Protein AF-A0A2H5YGM0-F1 (afdb_monomer)

pLDDT: mean 73.91, std 7.1, range [46.25, 81.31]

Secondary structure (DSSP, 8-state):
-------HHHHHHHHHHHHHHHHHHHHHHHHHHHHHHTT-HHHHHHHHHHHHHHHHHHHHHHHHHHHHTT-

Structure (mmCIF, N/CA/C/O backbone):
data_AF-A0A2H5YGM0-F1
#
_entry.id   AF-A0A2H5YGM0-F1
#
loop_
_atom_site.group_PDB
_atom_site.id
_atom_site.type_symbol
_atom_site.label_atom_id
_atom_site.label_alt_id
_atom_site.label_comp_id
_atom_site.label_asym_id
_atom_site.label_entity_id
_atom_site.label_seq_id
_atom_site.pdbx_PDB_ins_code
_atom_site.Cartn_x
_atom_site.Cartn_y
_atom_site.Cartn_z
_atom_site.occupancy
_atom_site.B_iso_or_equiv
_atom_site.auth_seq_id
_atom_site.auth_comp_id
_atom_site.auth_asym_id
_atom_site.auth_atom_id
_atom_site.pdbx_PDB_model_num
ATOM 1 N N . MET A 1 1 ? 29.393 -6.742 -18.892 1.00 46.25 1 MET A N 1
ATOM 2 C CA . MET A 1 1 ? 27.961 -6.878 -18.543 1.00 46.25 1 MET A CA 1
ATOM 3 C C . MET A 1 1 ? 27.353 -5.485 -18.413 1.00 46.25 1 MET A C 1
ATOM 5 O O . MET A 1 1 ? 27.392 -4.926 -17.330 1.00 46.25 1 MET A O 1
ATOM 9 N N . THR A 1 2 ? 26.833 -4.883 -19.482 1.00 49.44 2 THR A N 1
ATOM 10 C CA . THR A 1 2 ? 26.083 -3.616 -19.369 1.00 49.44 2 THR A CA 1
ATOM 11 C C . THR A 1 2 ? 24.911 -3.680 -20.338 1.00 49.44 2 THR A C 1
ATOM 13 O O . THR A 1 2 ? 25.072 -3.437 -21.531 1.00 49.44 2 THR A O 1
ATOM 16 N N . GLY A 1 3 ? 23.756 -4.122 -19.832 1.00 54.09 3 GLY A N 1
ATOM 17 C CA . GLY A 1 3 ? 22.499 -4.101 -20.580 1.00 54.09 3 GLY A CA 1
ATOM 18 C C . GLY A 1 3 ? 22.103 -2.672 -20.977 1.00 54.09 3 GLY A C 1
ATOM 19 O O . GLY A 1 3 ? 22.705 -1.717 -20.478 1.00 54.09 3 GLY A O 1
ATOM 20 N N . PRO A 1 4 ? 21.115 -2.513 -21.875 1.00 62.12 4 PRO A N 1
ATOM 21 C CA . PRO A 1 4 ? 20.700 -1.210 -22.388 1.00 62.12 4 PRO A CA 1
ATOM 22 C C . PRO A 1 4 ? 20.408 -0.249 -21.230 1.00 62.12 4 PRO A C 1
ATOM 24 O O . PRO A 1 4 ? 19.609 -0.547 -20.342 1.00 62.12 4 PRO A O 1
ATOM 27 N N . VAL A 1 5 ? 21.116 0.883 -21.215 1.00 70.31 5 VAL A N 1
ATOM 28 C CA . VAL A 1 5 ? 20.994 1.911 -20.177 1.00 70.31 5 VAL A CA 1
ATOM 29 C C . VAL A 1 5 ? 19.608 2.537 -20.296 1.00 70.31 5 VAL A C 1
ATOM 31 O O . VAL A 1 5 ? 19.2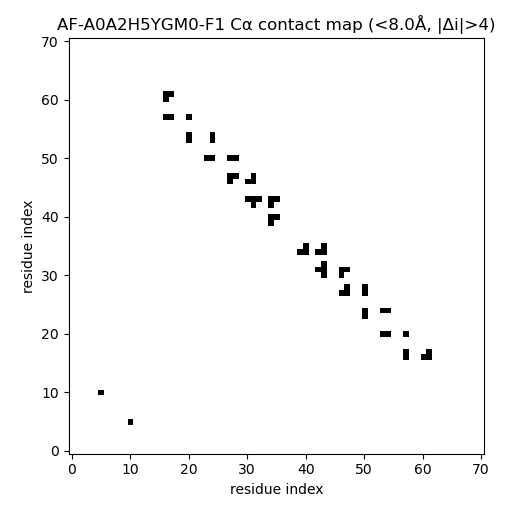92 3.204 -21.276 1.00 70.31 5 VAL A O 1
ATOM 34 N N . GLU A 1 6 ? 18.762 2.275 -19.305 1.00 69.69 6 GLU A N 1
ATOM 35 C CA . GLU A 1 6 ? 17.379 2.744 -19.280 1.00 69.69 6 GLU A CA 1
ATOM 36 C C . GLU A 1 6 ? 17.323 4.285 -19.231 1.00 69.69 6 GLU A C 1
ATOM 38 O O . GLU A 1 6 ? 18.094 4.889 -18.470 1.00 69.69 6 GLU A O 1
ATOM 43 N N . PRO A 1 7 ? 16.433 4.946 -20.003 1.00 79.69 7 PRO A N 1
ATOM 44 C CA . PRO A 1 7 ? 16.405 6.402 -20.080 1.00 79.69 7 PRO A CA 1
ATOM 45 C C . PRO A 1 7 ? 16.217 7.040 -18.692 1.00 79.69 7 PRO A C 1
ATOM 47 O O . PRO A 1 7 ? 15.424 6.539 -17.883 1.00 79.69 7 PRO A O 1
ATOM 50 N N . PRO A 1 8 ? 16.885 8.171 -18.395 1.00 76.94 8 PRO A N 1
ATOM 51 C CA . PRO A 1 8 ? 16.790 8.822 -17.088 1.00 76.94 8 PRO A CA 1
ATOM 52 C C . PRO A 1 8 ? 15.351 9.233 -16.740 1.00 76.94 8 PRO A C 1
ATOM 54 O O . PRO A 1 8 ? 14.961 9.157 -15.576 1.00 76.94 8 PRO A O 1
ATOM 57 N N . SER A 1 9 ? 14.537 9.575 -17.743 1.00 78.94 9 SER A N 1
ATOM 58 C CA . SER A 1 9 ? 13.105 9.867 -17.601 1.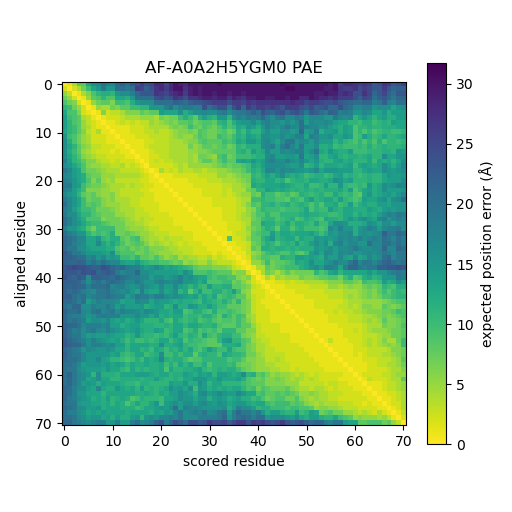00 78.94 9 SER A CA 1
ATOM 59 C C . SER A 1 9 ? 12.294 8.666 -17.103 1.00 78.94 9 SER A C 1
ATOM 61 O O . SER A 1 9 ? 11.452 8.819 -16.221 1.00 78.94 9 SER A O 1
ATOM 63 N N . VAL A 1 10 ? 12.583 7.458 -17.594 1.00 78.00 10 VAL A N 1
ATOM 64 C CA . VAL A 1 10 ? 11.919 6.212 -17.174 1.00 78.00 10 VAL A CA 1
ATOM 65 C C . VAL A 1 10 ? 12.314 5.845 -15.743 1.00 78.00 10 VAL A C 1
ATOM 67 O O . VAL A 1 10 ? 11.466 5.439 -14.945 1.00 78.00 10 VAL A O 1
ATOM 70 N N . ARG A 1 11 ? 13.585 6.060 -15.372 1.00 76.38 11 ARG A N 1
ATOM 71 C CA . ARG A 1 11 ? 14.046 5.916 -13.981 1.00 76.38 11 ARG A CA 1
ATOM 72 C C . ARG A 1 11 ? 13.343 6.889 -13.041 1.00 76.38 11 ARG A C 1
ATOM 74 O O . ARG A 1 11 ? 12.911 6.456 -11.975 1.00 76.38 11 ARG A O 1
ATOM 81 N N . LEU A 1 12 ? 13.218 8.162 -13.425 1.00 80.88 12 LEU A N 1
ATOM 82 C CA . LEU A 1 12 ? 12.535 9.179 -12.622 1.00 80.88 12 LEU A CA 1
ATOM 83 C C . LEU A 1 12 ? 11.051 8.848 -12.455 1.00 80.88 12 LEU A C 1
ATOM 85 O O . LEU A 1 12 ? 10.548 8.854 -11.337 1.00 80.88 12 LEU A O 1
ATOM 89 N N . LEU A 1 13 ? 10.376 8.485 -13.548 1.00 79.81 13 LEU A N 1
ATOM 90 C CA . LEU A 1 13 ? 8.968 8.096 -13.544 1.00 79.81 13 LEU A CA 1
ATOM 91 C C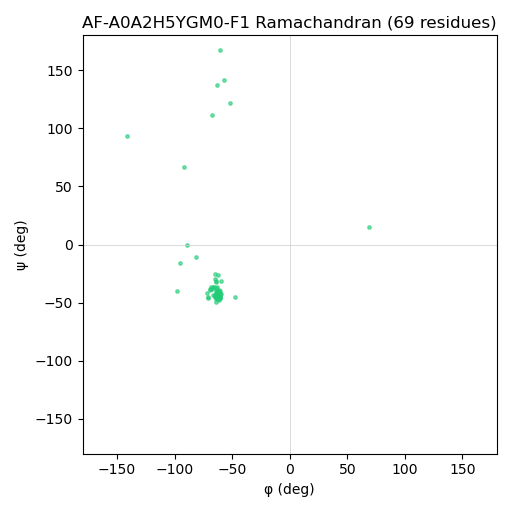 . LEU A 1 13 ? 8.727 6.879 -12.643 1.00 79.81 13 LEU A C 1
ATOM 93 O O . LEU A 1 13 ? 7.784 6.870 -11.856 1.00 79.81 13 LEU A O 1
ATOM 97 N N . ARG A 1 14 ? 9.611 5.876 -12.693 1.00 76.94 14 ARG A N 1
ATOM 98 C CA . ARG A 1 14 ? 9.553 4.705 -11.810 1.00 76.94 14 ARG A CA 1
ATOM 99 C C . ARG A 1 14 ? 9.786 5.072 -10.344 1.00 76.94 14 ARG A C 1
ATOM 101 O O . ARG A 1 14 ? 9.073 4.571 -9.481 1.00 76.94 14 ARG A O 1
ATOM 108 N N . LEU A 1 15 ? 10.764 5.932 -10.059 1.00 79.12 15 LEU A N 1
ATOM 109 C CA . LEU A 1 15 ? 11.022 6.442 -8.708 1.00 79.12 15 LEU A CA 1
ATOM 110 C C . LEU A 1 15 ? 9.825 7.218 -8.161 1.00 79.12 15 LEU A C 1
ATOM 112 O O . LEU A 1 15 ? 9.483 7.049 -6.999 1.00 79.12 15 LEU A O 1
ATOM 116 N N . TRP A 1 16 ? 9.158 8.008 -8.996 1.00 78.88 16 TRP A N 1
ATOM 117 C CA . TRP A 1 16 ? 7.984 8.781 -8.606 1.00 78.88 16 TRP A CA 1
ATOM 118 C C . TRP A 1 16 ? 6.767 7.881 -8.360 1.00 78.88 16 TRP A C 1
ATOM 120 O O . TRP A 1 16 ? 6.125 7.969 -7.314 1.00 78.88 16 TRP A O 1
ATOM 130 N N . LEU A 1 17 ? 6.515 6.935 -9.273 1.00 74.12 17 LEU A N 1
ATOM 131 C CA . LEU A 1 17 ? 5.427 5.957 -9.173 1.00 74.12 17 LEU A CA 1
ATOM 132 C C . LEU A 1 17 ? 5.577 4.987 -8.000 1.00 74.12 17 LEU A C 1
ATOM 134 O O . LEU A 1 17 ? 4.579 4.442 -7.552 1.00 74.12 17 LEU A O 1
ATOM 138 N N . VAL A 1 18 ? 6.793 4.738 -7.513 1.00 76.50 18 VAL A N 1
ATOM 139 C CA . VAL A 1 18 ? 7.023 3.864 -6.351 1.00 76.50 18 VAL A CA 1
ATOM 140 C C . VAL A 1 18 ? 7.184 4.674 -5.067 1.00 76.50 18 VAL A C 1
ATOM 142 O O . VAL A 1 18 ? 6.647 4.288 -4.033 1.00 76.50 18 VAL A O 1
ATOM 145 N N . GLY A 1 19 ? 7.883 5.806 -5.123 1.00 76.62 19 GLY A N 1
ATOM 146 C CA . GLY A 1 19 ? 8.195 6.635 -3.963 1.00 76.62 19 GLY A CA 1
ATOM 147 C C . GLY A 1 19 ? 6.965 7.290 -3.345 1.00 76.62 19 GLY A C 1
ATOM 148 O O . GLY A 1 19 ? 6.807 7.242 -2.127 1.00 76.62 19 GLY A O 1
ATOM 149 N N . VAL A 1 20 ? 6.061 7.840 -4.166 1.00 79.56 20 VAL A N 1
ATOM 150 C CA . VAL A 1 20 ? 4.847 8.508 -3.665 1.00 79.56 20 VAL A CA 1
ATOM 151 C C . VAL A 1 20 ? 3.914 7.523 -2.942 1.00 79.56 20 VAL A C 1
ATOM 153 O O . VAL A 1 20 ? 3.561 7.796 -1.794 1.00 79.56 20 VAL A O 1
ATOM 156 N N . PRO A 1 21 ? 3.563 6.348 -3.506 1.00 75.81 21 PRO A N 1
ATOM 157 C CA . PRO A 1 21 ? 2.742 5.374 -2.788 1.00 75.81 21 PRO A CA 1
ATOM 158 C C . PRO A 1 21 ? 3.402 4.831 -1.524 1.00 75.81 21 PRO A C 1
ATOM 160 O O . PRO A 1 21 ? 2.717 4.615 -0.528 1.00 75.81 21 PRO A O 1
ATOM 163 N N . LEU A 1 22 ? 4.724 4.627 -1.544 1.00 76.25 22 LEU A N 1
ATOM 164 C CA . LEU A 1 22 ? 5.455 4.141 -0.376 1.00 76.25 22 LEU A CA 1
ATOM 165 C C . LEU A 1 22 ? 5.411 5.165 0.767 1.00 76.25 22 LEU A C 1
ATOM 167 O O . LEU A 1 22 ? 5.124 4.799 1.904 1.00 76.25 22 LEU A O 1
ATOM 171 N N . ALA A 1 23 ? 5.621 6.450 0.465 1.00 77.56 23 ALA A N 1
ATOM 172 C CA . ALA A 1 23 ? 5.486 7.529 1.442 1.00 77.56 23 ALA A CA 1
ATOM 173 C C . ALA A 1 23 ? 4.057 7.608 2.007 1.00 77.56 23 ALA A C 1
ATOM 175 O O . ALA A 1 23 ? 3.872 7.768 3.214 1.00 77.56 23 ALA A O 1
ATOM 176 N N . MET A 1 24 ? 3.045 7.424 1.154 1.00 78.50 24 MET A N 1
ATOM 177 C CA . MET A 1 24 ? 1.639 7.422 1.563 1.00 78.50 24 MET A CA 1
ATOM 178 C C . MET A 1 24 ? 1.299 6.223 2.462 1.00 78.50 24 MET A C 1
ATOM 180 O O . MET A 1 24 ? 0.569 6.379 3.439 1.00 78.50 24 MET A O 1
ATOM 184 N N . LEU A 1 25 ? 1.886 5.050 2.197 1.00 75.56 25 LEU A N 1
ATOM 185 C CA . LEU A 1 25 ? 1.774 3.867 3.053 1.00 75.56 25 LEU A CA 1
ATOM 186 C C . LEU A 1 25 ? 2.393 4.116 4.436 1.00 75.56 25 LEU A C 1
ATOM 188 O O . LEU A 1 25 ? 1.775 3.804 5.450 1.00 75.56 25 LEU A O 1
ATOM 192 N N . VAL A 1 26 ? 3.590 4.711 4.484 1.00 79.81 26 VAL A N 1
ATOM 193 C CA . VAL A 1 26 ? 4.268 5.054 5.745 1.00 79.81 26 VAL A CA 1
ATOM 194 C C . VAL A 1 26 ? 3.435 6.047 6.558 1.00 79.81 26 VAL A C 1
ATOM 196 O O . VAL A 1 26 ? 3.234 5.840 7.754 1.00 79.81 26 VAL A O 1
ATOM 199 N N . ALA A 1 27 ? 2.888 7.083 5.916 1.00 78.25 27 ALA A N 1
ATOM 200 C CA . ALA A 1 27 ? 2.000 8.038 6.574 1.00 78.25 27 ALA A CA 1
ATOM 201 C C . ALA A 1 27 ? 0.722 7.367 7.104 1.00 78.25 27 ALA A C 1
ATOM 203 O O . ALA A 1 27 ? 0.322 7.615 8.242 1.00 78.25 27 ALA A O 1
ATOM 204 N N . ALA A 1 28 ? 0.107 6.475 6.322 1.00 77.00 28 ALA A N 1
ATOM 205 C CA . ALA A 1 28 ? -1.082 5.741 6.746 1.00 77.00 28 ALA A CA 1
ATOM 206 C C . ALA A 1 28 ? -0.804 4.821 7.945 1.00 77.00 28 ALA A C 1
ATOM 208 O O . ALA A 1 28 ? -1.606 4.775 8.876 1.00 77.00 28 ALA A O 1
ATOM 209 N N . LEU A 1 29 ? 0.345 4.137 7.968 1.00 76.50 29 LEU A N 1
ATOM 210 C CA . LEU A 1 29 ? 0.773 3.316 9.105 1.00 76.50 29 LEU A CA 1
ATOM 211 C C . LEU A 1 29 ? 1.019 4.161 10.361 1.00 76.50 29 LEU A C 1
ATOM 213 O O . LEU A 1 29 ? 0.585 3.777 11.447 1.00 76.50 29 LEU A O 1
ATOM 217 N N . ALA A 1 30 ? 1.651 5.330 10.221 1.00 75.06 30 ALA A N 1
ATOM 218 C CA . ALA A 1 30 ? 1.850 6.260 11.331 1.00 75.06 30 ALA A CA 1
ATOM 219 C C . ALA A 1 30 ? 0.509 6.752 11.909 1.00 75.06 30 ALA A C 1
ATOM 221 O O . ALA A 1 30 ? 0.316 6.753 13.126 1.00 75.06 30 ALA A O 1
ATOM 222 N N . PHE A 1 31 ? -0.450 7.096 11.044 1.00 71.00 31 PHE A N 1
ATOM 223 C CA . PHE A 1 31 ? -1.798 7.494 11.455 1.00 71.00 31 PHE A CA 1
ATOM 224 C C . PHE A 1 31 ? -2.597 6.347 12.082 1.00 71.00 31 PHE A C 1
ATOM 226 O O . PHE A 1 31 ? -3.302 6.565 13.065 1.00 71.00 31 PHE A O 1
ATOM 233 N N . ALA A 1 32 ? -2.469 5.123 11.566 1.00 68.75 32 ALA A N 1
ATOM 234 C CA . ALA A 1 32 ? -3.085 3.943 12.164 1.00 68.75 32 ALA A CA 1
ATOM 235 C C . ALA A 1 32 ? -2.530 3.676 13.575 1.00 68.75 32 ALA A C 1
ATOM 237 O O . ALA A 1 32 ? -3.307 3.436 14.496 1.00 68.75 32 ALA A O 1
ATOM 238 N N . GLY A 1 33 ? -1.213 3.805 13.776 1.00 70.75 33 GLY A N 1
ATOM 239 C CA . GLY A 1 33 ? -0.586 3.698 15.099 1.00 70.75 33 GLY A CA 1
ATOM 240 C C . GLY A 1 33 ? -1.061 4.780 16.076 1.00 70.75 33 GLY A C 1
ATOM 241 O O . GLY A 1 33 ? -1.398 4.481 17.221 1.00 70.75 33 GLY A O 1
ATOM 242 N N . ALA A 1 34 ? -1.177 6.027 15.614 1.00 69.69 34 ALA A N 1
ATOM 243 C CA . ALA A 1 34 ? -1.734 7.116 16.417 1.00 69.69 34 ALA A CA 1
ATOM 244 C C . ALA A 1 34 ? -3.216 6.882 16.779 1.00 69.69 34 ALA A C 1
ATOM 246 O O . ALA A 1 34 ? -3.636 7.166 17.901 1.00 69.69 34 ALA A O 1
ATOM 247 N N . ALA A 1 35 ? -4.008 6.320 15.859 1.00 66.81 35 ALA A N 1
ATOM 248 C CA . ALA A 1 35 ? -5.403 5.953 16.107 1.00 66.81 35 ALA A CA 1
ATOM 249 C C . ALA A 1 35 ? -5.536 4.788 17.105 1.00 66.81 35 ALA A C 1
ATOM 251 O O . ALA A 1 35 ? -6.443 4.810 17.943 1.00 66.81 35 ALA A O 1
ATOM 252 N N . ALA A 1 36 ? -4.617 3.815 17.059 1.00 65.62 36 ALA A N 1
ATOM 253 C CA . ALA A 1 36 ? -4.522 2.729 18.035 1.00 65.62 36 ALA A CA 1
ATOM 254 C C . ALA A 1 36 ? -4.280 3.274 19.449 1.00 65.62 36 ALA A C 1
ATOM 256 O O . ALA A 1 36 ? -4.980 2.895 20.385 1.00 65.62 36 ALA A O 1
ATOM 257 N N . ALA A 1 37 ? -3.350 4.227 19.589 1.00 73.38 37 ALA A N 1
ATOM 258 C CA . ALA A 1 37 ? -3.044 4.878 20.864 1.00 73.38 37 ALA A CA 1
ATOM 259 C C . ALA A 1 37 ? -4.238 5.661 21.445 1.00 73.38 37 ALA A C 1
ATOM 261 O O . ALA A 1 37 ? -4.350 5.809 22.658 1.00 73.38 37 ALA A O 1
ATOM 262 N N . GLN A 1 38 ? -5.155 6.132 20.593 1.00 75.75 38 GLN A N 1
ATOM 263 C CA . GLN A 1 38 ? -6.390 6.813 21.002 1.00 75.75 38 GLN A CA 1
ATOM 264 C C . GLN A 1 38 ? -7.577 5.859 21.236 1.00 75.75 38 GLN A C 1
ATOM 266 O O . GLN A 1 38 ? -8.669 6.327 21.555 1.00 75.75 38 GLN A O 1
ATOM 271 N N . GLY A 1 39 ? -7.411 4.542 21.043 1.00 72.69 39 GLY A N 1
ATOM 272 C CA . GLY A 1 39 ? -8.488 3.554 21.195 1.00 72.6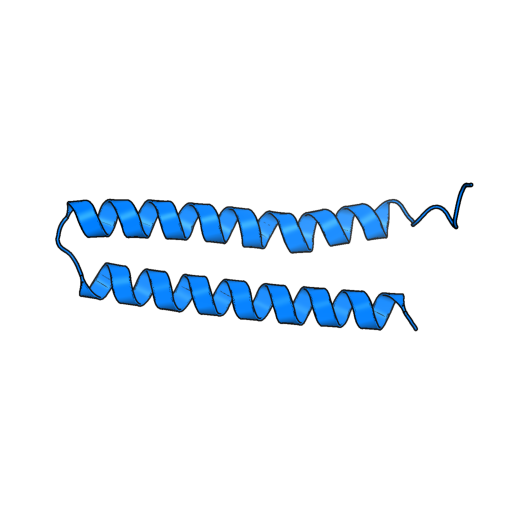9 39 GLY A CA 1
ATOM 273 C C . GLY A 1 39 ? -9.588 3.642 20.125 1.00 72.69 39 GLY A C 1
ATOM 274 O O . GLY A 1 39 ? -10.669 3.079 20.296 1.00 72.69 39 GLY A O 1
ATOM 275 N N . ARG A 1 40 ? -9.345 4.347 19.009 1.00 73.25 40 ARG A N 1
ATOM 276 C CA . ARG A 1 40 ? -10.332 4.569 17.935 1.00 73.25 40 ARG A CA 1
ATOM 277 C C . ARG A 1 40 ? -10.237 3.496 16.847 1.00 73.25 40 ARG A C 1
ATOM 279 O O . ARG A 1 40 ? -9.924 3.778 15.690 1.00 73.25 40 ARG A O 1
ATOM 286 N N . TRP A 1 41 ? -10.577 2.264 17.220 1.00 74.50 41 TRP A N 1
ATOM 287 C CA . TRP A 1 41 ? -10.602 1.077 16.353 1.00 74.50 41 TRP A CA 1
ATOM 288 C C . TRP A 1 41 ? -11.304 1.245 14.990 1.00 74.50 41 TRP A C 1
ATOM 290 O O . TRP A 1 41 ? -10.716 0.832 13.989 1.00 74.50 41 TRP A O 1
ATOM 300 N N . PRO A 1 42 ? -12.499 1.870 14.878 1.00 76.25 42 PRO A N 1
ATOM 301 C CA . PRO A 1 42 ? -13.142 2.038 13.571 1.00 76.25 42 PRO A CA 1
ATOM 302 C C . PRO A 1 42 ? -12.345 2.958 12.636 1.00 76.25 42 PRO A C 1
ATOM 304 O O . PRO A 1 42 ? -12.245 2.691 11.442 1.00 76.25 42 PRO A O 1
A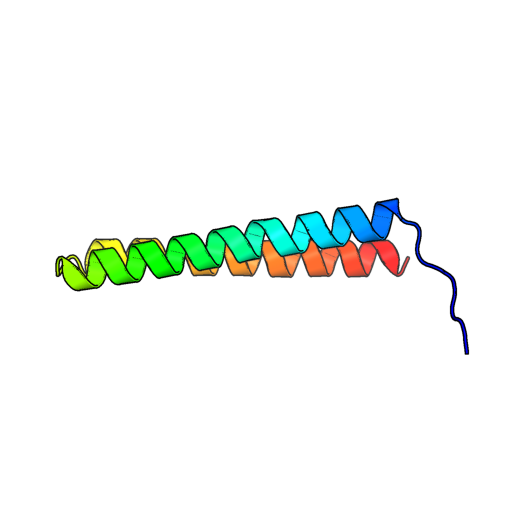TOM 307 N N . LEU A 1 43 ? -11.718 4.007 13.172 1.00 72.19 43 LEU A N 1
ATOM 308 C CA . LEU A 1 43 ? -10.908 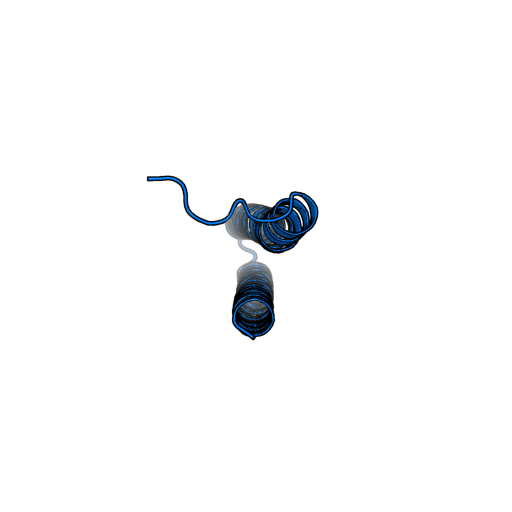4.949 12.395 1.00 72.19 43 LEU A CA 1
ATOM 309 C C . LEU A 1 43 ? -9.623 4.265 11.900 1.00 72.19 43 LEU A C 1
ATOM 311 O O . LEU A 1 43 ? -9.243 4.419 10.742 1.00 72.19 43 LEU A O 1
ATOM 315 N N . MET A 1 44 ? -9.018 3.421 12.740 1.00 70.81 44 MET A N 1
ATOM 316 C CA . MET A 1 44 ? -7.884 2.576 12.363 1.00 70.81 44 MET A CA 1
ATOM 317 C C . MET A 1 44 ? -8.238 1.584 11.243 1.00 70.81 44 MET A C 1
ATOM 319 O O . MET A 1 44 ? -7.466 1.441 10.298 1.00 70.81 44 MET A O 1
ATOM 323 N N . ALA A 1 45 ? -9.412 0.944 11.306 1.00 74.44 45 ALA A N 1
ATOM 324 C CA . ALA A 1 45 ? -9.882 0.030 10.263 1.00 74.44 45 ALA A CA 1
ATOM 325 C C . ALA A 1 45 ? -10.098 0.745 8.917 1.00 74.44 45 ALA A C 1
ATOM 327 O O . ALA A 1 45 ? -9.672 0.240 7.878 1.00 74.44 45 ALA A O 1
ATOM 328 N N . VAL A 1 46 ? -10.691 1.945 8.931 1.00 78.62 46 VAL A N 1
ATOM 329 C CA . VAL A 1 46 ? -10.866 2.771 7.724 1.00 78.62 46 VAL A CA 1
ATOM 330 C C . VAL A 1 46 ? -9.514 3.191 7.141 1.00 78.62 46 VAL A C 1
ATOM 332 O O . VAL A 1 46 ? -9.302 3.065 5.936 1.00 78.62 46 VAL A O 1
ATOM 335 N N . LEU A 1 47 ? -8.574 3.639 7.980 1.00 74.44 47 LEU A N 1
ATOM 336 C CA . LEU A 1 47 ? -7.224 4.011 7.542 1.00 74.44 47 LEU A CA 1
ATOM 337 C C . LEU A 1 47 ? -6.467 2.821 6.937 1.00 74.44 47 LEU A C 1
ATOM 339 O O . LEU A 1 47 ? -5.830 2.970 5.895 1.00 74.44 47 LEU A O 1
ATOM 343 N N . LEU A 1 48 ? -6.579 1.634 7.539 1.00 76.38 48 LEU A N 1
ATOM 344 C CA . LEU A 1 48 ? -6.005 0.399 7.000 1.00 76.38 48 LEU A CA 1
ATOM 345 C C . LEU A 1 48 ? -6.628 0.008 5.654 1.00 76.38 48 LEU A C 1
ATOM 347 O O . LEU A 1 48 ? -5.900 -0.360 4.732 1.00 76.38 48 LEU A O 1
ATOM 351 N N . ALA A 1 49 ? -7.951 0.1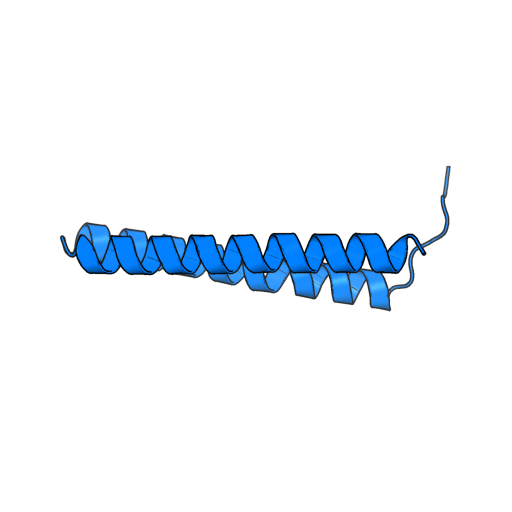23 5.510 1.00 77.12 49 ALA A N 1
ATOM 352 C CA . ALA A 1 49 ? -8.637 -0.157 4.250 1.00 77.12 49 ALA A CA 1
ATOM 353 C C . ALA A 1 49 ? -8.193 0.806 3.134 1.00 77.12 49 ALA A C 1
ATOM 355 O O . ALA A 1 49 ? -7.900 0.370 2.020 1.00 77.12 49 ALA A O 1
ATOM 356 N N . LEU A 1 50 ? -8.068 2.103 3.441 1.00 76.19 50 LEU A N 1
ATOM 357 C CA . LEU A 1 50 ? -7.554 3.107 2.505 1.00 76.19 50 LEU A CA 1
ATOM 358 C C . LEU A 1 50 ? -6.089 2.847 2.127 1.00 76.19 50 LEU A C 1
ATOM 360 O O . LEU A 1 50 ? -5.732 2.960 0.953 1.00 76.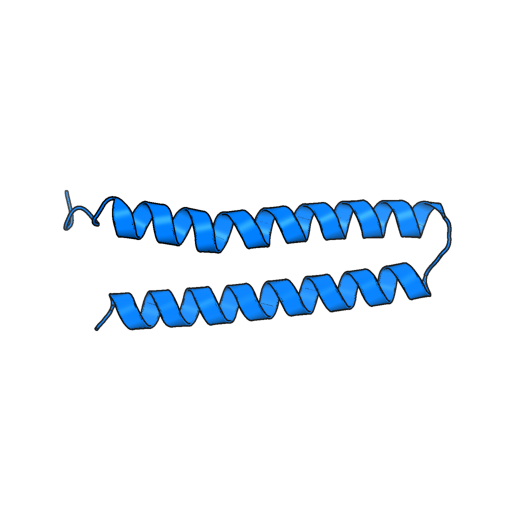19 50 LEU A O 1
ATOM 364 N N . ALA A 1 51 ? -5.253 2.445 3.087 1.00 77.81 51 ALA A N 1
ATOM 365 C CA . ALA A 1 51 ? -3.863 2.072 2.833 1.00 77.81 51 ALA A CA 1
ATOM 366 C C . ALA A 1 51 ? -3.759 0.858 1.894 1.00 77.81 51 ALA A C 1
ATOM 368 O O . ALA A 1 51 ? -2.987 0.880 0.934 1.00 77.81 51 ALA A O 1
ATOM 369 N N . ALA A 1 52 ? -4.570 -0.178 2.129 1.00 78.94 52 ALA A N 1
ATOM 370 C CA . ALA A 1 52 ? -4.629 -1.363 1.277 1.00 78.94 52 ALA A CA 1
ATOM 371 C C . ALA A 1 52 ? -5.102 -1.024 -0.146 1.00 78.94 52 ALA A C 1
ATOM 373 O O . ALA A 1 52 ? -4.526 -1.512 -1.120 1.00 78.94 52 ALA A O 1
ATOM 374 N N . LEU A 1 53 ? -6.103 -0.147 -0.278 1.00 80.06 53 LEU A N 1
ATOM 375 C CA . LEU A 1 53 ? -6.596 0.321 -1.573 1.00 80.06 53 LEU A CA 1
ATOM 376 C C . LEU A 1 53 ? -5.513 1.096 -2.342 1.00 80.06 53 LEU A C 1
ATOM 378 O O . LEU A 1 53 ? -5.283 0.839 -3.524 1.00 80.06 53 LEU A O 1
ATOM 382 N N . GLY A 1 54 ? -4.803 2.002 -1.660 1.00 77.00 54 GLY A N 1
ATOM 383 C CA . GLY A 1 54 ? -3.681 2.749 -2.232 1.00 77.00 54 GLY A CA 1
ATOM 384 C C . GLY A 1 54 ? -2.545 1.833 -2.694 1.00 77.00 54 GLY A C 1
ATOM 385 O O . GLY A 1 54 ? -2.021 2.002 -3.796 1.00 77.00 54 GLY A O 1
ATOM 386 N N . LEU A 1 55 ? -2.217 0.808 -1.903 1.00 77.81 55 LEU A N 1
ATOM 387 C CA . LEU A 1 55 ? -1.219 -0.193 -2.273 1.00 77.81 55 LEU A CA 1
ATOM 388 C C . LEU A 1 55 ? -1.660 -1.013 -3.494 1.00 77.81 55 LEU A C 1
ATOM 390 O O . LEU A 1 55 ? -0.867 -1.215 -4.414 1.00 77.81 55 LEU A O 1
ATOM 394 N N . ALA A 1 56 ? -2.921 -1.447 -3.543 1.00 76.38 56 ALA A N 1
ATOM 395 C CA . ALA A 1 56 ? -3.466 -2.182 -4.682 1.00 76.38 56 ALA A CA 1
ATOM 396 C C . ALA A 1 56 ? -3.395 -1.352 -5.975 1.00 76.38 56 ALA A C 1
ATOM 398 O O . ALA A 1 56 ? -2.942 -1.855 -7.006 1.00 76.38 56 ALA A O 1
ATOM 399 N N . LEU A 1 57 ? -3.757 -0.067 -5.914 1.00 77.19 57 LEU A N 1
ATOM 400 C CA . LEU A 1 57 ? -3.638 0.858 -7.044 1.00 77.19 57 LEU A CA 1
ATOM 401 C C . LEU A 1 57 ? -2.183 1.030 -7.490 1.00 77.19 57 LEU A C 1
ATOM 403 O O . LEU A 1 57 ? -1.902 0.945 -8.685 1.00 77.19 57 LEU A O 1
ATOM 407 N N . ALA A 1 58 ? -1.249 1.197 -6.552 1.00 76.19 58 ALA A N 1
ATOM 408 C CA . ALA A 1 58 ? 0.174 1.317 -6.860 1.00 76.19 58 ALA A CA 1
ATOM 409 C C . ALA A 1 58 ? 0.733 0.051 -7.528 1.00 76.19 58 ALA A C 1
ATOM 411 O O . ALA A 1 58 ? 1.497 0.130 -8.493 1.00 76.19 58 ALA A O 1
ATOM 412 N N . VAL A 1 59 ? 0.313 -1.133 -7.068 1.00 80.31 59 VAL A N 1
ATOM 413 C CA . VAL A 1 59 ? 0.675 -2.410 -7.694 1.00 80.31 59 VAL A CA 1
ATOM 414 C C . VAL A 1 59 ? 0.136 -2.477 -9.118 1.00 80.31 59 VAL A C 1
ATOM 416 O O . VAL A 1 59 ? 0.895 -2.816 -10.026 1.00 80.31 59 VAL A O 1
ATOM 419 N N . VAL A 1 60 ? -1.136 -2.130 -9.338 1.00 81.31 60 VAL A N 1
ATOM 420 C CA . VAL A 1 60 ? -1.759 -2.129 -10.671 1.00 81.31 60 VAL A CA 1
ATOM 421 C C . VAL A 1 60 ? -1.052 -1.143 -11.603 1.00 81.31 60 VAL A C 1
ATOM 423 O O . VAL A 1 60 ? -0.657 -1.538 -12.700 1.00 81.31 60 VAL A O 1
ATOM 426 N N . GLN A 1 61 ? -0.798 0.090 -11.158 1.00 77.75 61 GLN A N 1
ATOM 427 C CA . GLN A 1 61 ? -0.064 1.101 -11.926 1.00 77.75 61 GLN A CA 1
ATOM 428 C C . GLN A 1 61 ? 1.357 0.642 -12.266 1.00 77.75 61 GLN A C 1
ATOM 430 O O . GLN A 1 61 ? 1.773 0.710 -13.420 1.00 77.75 61 GLN A O 1
ATOM 435 N N . GLY A 1 62 ? 2.091 0.090 -11.297 1.00 76.44 62 GLY A N 1
ATOM 436 C CA . GLY A 1 62 ? 3.430 -0.449 -11.527 1.00 76.44 62 GLY A CA 1
ATOM 437 C C . GLY A 1 62 ? 3.435 -1.663 -12.460 1.00 76.44 62 GLY A C 1
ATOM 438 O O . GLY A 1 62 ? 4.407 -1.886 -13.185 1.00 76.44 62 GLY A O 1
ATOM 439 N N . ARG A 1 63 ? 2.359 -2.457 -12.474 1.00 79.38 63 ARG A N 1
ATOM 440 C CA . ARG A 1 63 ? 2.175 -3.570 -13.416 1.00 79.38 63 ARG A CA 1
ATOM 441 C C . ARG A 1 63 ? 1.894 -3.068 -14.827 1.00 79.38 63 ARG A C 1
ATOM 443 O O . ARG A 1 63 ? 2.451 -3.615 -15.775 1.00 79.38 63 ARG A O 1
ATOM 450 N N . LEU A 1 64 ? 1.062 -2.037 -14.956 1.00 77.12 64 LEU A N 1
ATOM 451 C CA . LEU A 1 64 ? 0.75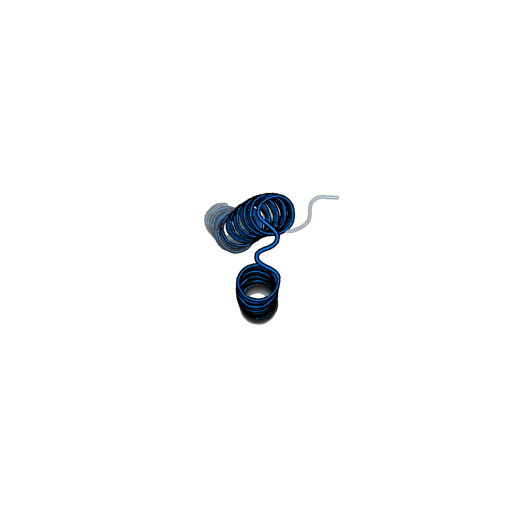0 -1.387 -16.226 1.00 77.12 64 LEU A CA 1
ATOM 452 C C . LEU A 1 64 ? 1.987 -0.706 -16.813 1.00 77.12 64 LEU A C 1
ATOM 454 O O . LEU A 1 64 ? 2.296 -0.947 -17.972 1.00 77.12 64 LEU A O 1
ATOM 458 N N . LEU A 1 65 ? 2.763 0.023 -16.006 1.00 77.50 65 LEU A N 1
ATOM 459 C CA . LEU A 1 65 ? 4.030 0.615 -16.438 1.00 77.50 65 LEU A CA 1
ATOM 460 C C . LEU A 1 65 ? 5.025 -0.458 -16.898 1.00 77.50 65 LEU A C 1
ATOM 462 O O . LEU A 1 65 ? 5.633 -0.336 -17.955 1.00 77.50 65 LEU A O 1
ATOM 466 N N . ARG A 1 66 ? 5.161 -1.551 -16.134 1.00 74.50 66 ARG A N 1
ATOM 467 C CA . ARG A 1 66 ? 6.016 -2.682 -16.526 1.00 74.50 66 ARG A CA 1
ATOM 468 C C . ARG A 1 66 ? 5.543 -3.382 -17.798 1.00 74.50 66 ARG A C 1
ATOM 470 O O . ARG A 1 66 ? 6.381 -3.920 -18.509 1.00 74.50 66 ARG A O 1
ATOM 477 N N . ARG A 1 67 ? 4.235 -3.419 -18.069 1.00 74.94 67 ARG A N 1
ATOM 478 C CA . ARG A 1 67 ? 3.690 -3.920 -19.340 1.00 74.94 67 ARG A CA 1
ATOM 479 C C . ARG A 1 67 ? 3.982 -2.958 -20.487 1.00 74.94 67 ARG A C 1
ATOM 481 O O . ARG A 1 67 ? 4.438 -3.413 -21.523 1.00 74.94 67 ARG A O 1
ATOM 488 N N . ALA A 1 68 ? 3.773 -1.662 -20.278 1.00 71.31 68 ALA A N 1
ATOM 489 C CA . ALA A 1 68 ? 4.015 -0.627 -21.278 1.00 71.31 68 ALA A CA 1
ATOM 490 C C . ALA A 1 68 ? 5.496 -0.511 -21.670 1.00 71.31 68 ALA A C 1
ATOM 492 O O . ALA A 1 68 ? 5.784 -0.224 -22.816 1.00 71.31 68 ALA A O 1
ATOM 493 N N . LEU A 1 69 ? 6.426 -0.772 -20.745 1.00 68.50 69 LEU A N 1
ATOM 494 C CA . LEU A 1 69 ? 7.873 -0.783 -21.014 1.00 68.50 69 LEU A CA 1
ATOM 495 C C . LEU A 1 69 ? 8.388 -2.089 -21.649 1.00 68.50 69 LEU A C 1
ATOM 497 O O . LEU A 1 69 ? 9.560 -2.161 -22.008 1.00 68.50 69 LEU A O 1
ATOM 501 N N . ARG A 1 70 ? 7.568 -3.149 -21.707 1.00 63.56 70 ARG A N 1
ATOM 502 C CA . ARG A 1 70 ? 7.926 -4.430 -22.351 1.00 63.56 70 ARG A CA 1
ATOM 503 C C . ARG A 1 70 ? 7.443 -4.536 -23.801 1.00 63.56 70 ARG A C 1
ATOM 505 O O . ARG A 1 70 ? 7.888 -5.456 -24.483 1.00 63.56 70 ARG A O 1
ATOM 512 N N . HIS A 1 71 ? 6.518 -3.673 -24.215 1.00 50.16 71 HIS A N 1
ATOM 513 C CA . HIS A 1 71 ? 6.115 -3.484 -25.609 1.00 50.16 71 HIS A CA 1
ATOM 514 C C . HIS A 1 71 ? 6.938 -2.358 -26.229 1.00 50.16 71 HIS A C 1
ATOM 516 O O . HIS A 1 71 ? 7.155 -2.437 -27.455 1.00 50.16 71 HIS A O 1
#

Radius of gyration: 16.64 Å; Cα contacts (8 Å, |Δi|>4): 31; chains: 1; bounding box: 41×17×47 Å

Solvent-accessible surface area (backbone atoms only — not comparable to full-atom values): 3998 Å² total; per-residue (Å²): 143,78,73,87,81,73,55,68,68,59,53,50,52,51,48,50,62,49,48,54,52,49,53,51,43,53,50,35,51,54,50,28,52,55,26,55,78,68,69,40,60,70,62,25,52,53,40,50,52,52,39,52,50,50,49,52,49,41,52,51,50,54,50,49,53,56,50,64,75,71,108

Sequence (71 aa):
MTGPVEPPSVRLLRLWLVGVPLAMLVAALAFAGAAAAQGRWPLMAVLLALAALGLALAVVQGRLLRRALRH

Foldseek 3Di:
DDPDDDDVVLVVVLCCLPVVLVVLLVVLVVVLVVCVVVVNVVVSVVSVVVNVVSVVVSVVVVVVSVVVVVD

Mean predicted aligned error: 10.74 Å